Protein AF-B8KZ21-F1 (afdb_monomer)

Radius of gyration: 16.7 Å; Cα contacts (8 Å, |Δi|>4): 210; chains: 1; bounding box: 49×35×50 Å

Solvent-accessible surface area (backbone atoms only — not comparable to full-atom values): 8438 Å² total; per-residue (Å²): 131,89,54,95,90,50,60,72,83,82,46,88,72,64,61,83,44,70,42,80,45,70,68,74,85,64,89,69,39,50,63,52,41,51,52,53,54,70,34,82,34,22,19,37,39,49,44,65,62,50,70,86,39,69,51,38,38,54,45,47,78,67,29,88,50,36,28,21,40,30,51,42,67,65,59,64,61,50,67,44,100,88,66,50,77,44,74,61,57,96,56,38,40,26,39,40,12,25,36,69,70,22,26,54,52,51,51,47,34,37,76,70,59,77,41,51,52,51,78,42,78,46,63,66,90,74,58,66,94,76,69,92,69,82,80,72,88,83,83,94,129

Foldseek 3Di:
DDDPPDPPLPDDDPLLDADEEEDPADPPVLSVLVCQLPRNNWYKYKYFPPCVDPSCVDRAVPRQQWFKKWFFDDFDFDQDPVRDTHDGDPTTIMMITGHDVRLVVVVVCCVVVVTHTDMGTDDCVPVPPPDPDPPPDDDDD

Secondary structure (DSSP, 8-state):
---TTS-TTTS---TTPPEEE-PPSSTTHHHHHHHHHT-TT-EEEEEE--TTSHHHIIIIIS-TTEEEEEEESS---PBPTTS-BPPPPSSPEEEEEEHHHHHHHHHHHHHTTSS-EEEEE--TTSS--------------

Nearest PDB structures (foldseek):
  6jeo-assembly1_dD  TM=4.470E-01  e=7.388E-01  Nostoc sp. PCC 7120 = FACHB-418
  2yxd-assembly1_A  TM=3.944E-01  e=6.500E-01  Methanocaldococcus jannaschii DSM 2661
  5hek-assembly3_B  TM=3.924E-01  e=7.388E-01  Helicobacter pylori 26695
  6nf8-assembly1_F  TM=2.514E-01  e=5.364E-01  Bos taurus
  3bv8-assembly1_A  TM=3.851E-01  e=4.162E+00  Staphylococcus aureus subsp. aureus Mu50

Structure (mmCIF, N/CA/C/O backbone):
data_AF-B8KZ21-F1
#
_entry.id   AF-B8KZ21-F1
#
loop_
_atom_site.group_PDB
_atom_site.id
_atom_site.type_symbol
_atom_site.label_atom_id
_atom_site.label_alt_id
_atom_site.label_comp_id
_atom_site.label_asym_id
_atom_site.label_entity_id
_atom_site.label_seq_id
_atom_site.pdbx_PDB_ins_code
_atom_site.Cartn_x
_atom_site.Cartn_y
_atom_site.Cartn_z
_atom_site.occupancy
_atom_site.B_iso_or_equiv
_atom_site.auth_seq_id
_atom_site.auth_comp_id
_atom_site.auth_asym_id
_atom_site.auth_atom_id
_atom_site.pdbx_PDB_model_num
ATOM 1 N N . MET A 1 1 ? -0.315 9.776 -15.434 1.00 79.69 1 MET A N 1
ATOM 2 C CA . MET A 1 1 ? 0.038 8.385 -15.078 1.00 79.69 1 MET A CA 1
ATOM 3 C C . MET A 1 1 ? 1.467 8.152 -15.529 1.00 79.69 1 MET A C 1
ATOM 5 O O . MET A 1 1 ? 1.762 8.483 -16.672 1.00 79.69 1 MET A O 1
ATOM 9 N N . LEU A 1 2 ? 2.330 7.667 -14.635 1.00 86.12 2 LEU A N 1
ATOM 10 C CA . LEU A 1 2 ? 3.716 7.326 -14.967 1.00 86.12 2 LEU A CA 1
ATOM 11 C C . LEU A 1 2 ? 3.750 6.118 -15.911 1.00 86.12 2 LEU A C 1
ATOM 13 O O . LEU A 1 2 ? 2.883 5.243 -15.840 1.00 86.12 2 LEU A O 1
ATOM 17 N N . LYS A 1 3 ? 4.729 6.091 -16.809 1.00 88.25 3 LYS A N 1
ATOM 18 C CA . LYS A 1 3 ? 4.965 5.001 -17.758 1.00 88.25 3 LYS A CA 1
ATOM 19 C C . LYS A 1 3 ? 5.960 3.997 -17.171 1.00 88.25 3 LYS A C 1
ATOM 21 O O . LYS A 1 3 ? 6.762 4.367 -16.322 1.00 88.25 3 LYS A O 1
ATOM 26 N N . PRO A 1 4 ? 5.999 2.750 -17.676 1.00 81.94 4 PRO A N 1
ATOM 27 C CA . PRO A 1 4 ? 7.000 1.768 -17.249 1.00 81.94 4 PRO A CA 1
ATOM 28 C C . PRO A 1 4 ? 8.460 2.203 -17.460 1.00 81.94 4 PRO A C 1
ATOM 30 O O . PRO A 1 4 ? 9.349 1.672 -16.807 1.00 81.94 4 PRO A O 1
ATOM 33 N N . SER A 1 5 ? 8.711 3.133 -18.388 1.00 88.38 5 SER A N 1
ATOM 34 C CA . SER A 1 5 ? 10.034 3.716 -18.643 1.00 88.38 5 SER A CA 1
ATOM 35 C C 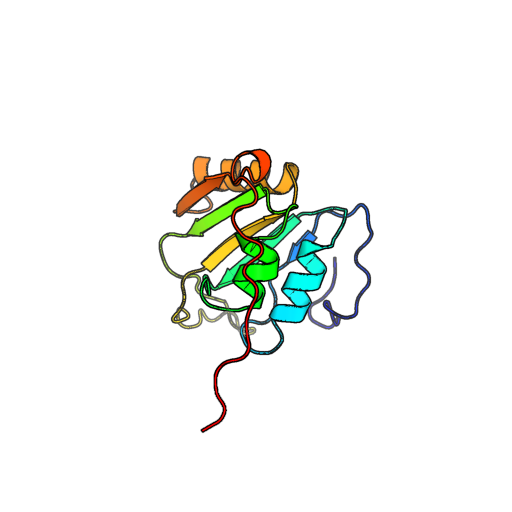. SER A 1 5 ? 10.456 4.766 -17.616 1.00 88.38 5 SER A C 1
ATOM 37 O O . SER A 1 5 ? 11.624 5.143 -17.594 1.00 88.38 5 SER A O 1
ATOM 39 N N . ASP A 1 6 ? 9.514 5.277 -16.826 1.00 91.44 6 ASP A N 1
ATOM 40 C CA . ASP A 1 6 ? 9.772 6.338 -15.864 1.00 91.44 6 ASP A CA 1
ATOM 41 C C . ASP A 1 6 ? 10.273 5.724 -14.554 1.00 91.44 6 ASP A C 1
ATOM 43 O O . ASP A 1 6 ? 9.767 4.698 -14.089 1.00 91.44 6 ASP A O 1
ATOM 47 N N . ASP A 1 7 ? 11.238 6.379 -13.913 1.00 93.88 7 ASP A N 1
ATOM 48 C CA . ASP A 1 7 ? 11.618 6.025 -12.550 1.00 93.88 7 ASP A CA 1
ATOM 49 C C . ASP A 1 7 ? 10.539 6.533 -11.590 1.00 93.88 7 ASP A C 1
ATOM 51 O O . ASP A 1 7 ? 10.534 7.697 -11.181 1.00 93.88 7 ASP A O 1
ATOM 55 N N . GLY A 1 8 ? 9.585 5.669 -11.245 1.00 94.94 8 GLY A N 1
ATOM 56 C CA . GLY A 1 8 ? 8.481 6.054 -10.369 1.00 94.94 8 GLY A CA 1
ATOM 57 C C . GLY A 1 8 ? 8.894 6.379 -8.931 1.00 94.94 8 GLY A C 1
ATOM 58 O O . GLY A 1 8 ? 8.155 7.093 -8.241 1.00 94.94 8 GLY A O 1
ATOM 59 N N . LEU A 1 9 ? 10.066 5.911 -8.486 1.00 95.81 9 LEU A N 1
ATOM 60 C CA . LEU A 1 9 ? 10.599 6.241 -7.169 1.00 95.81 9 LEU A CA 1
ATOM 61 C C . LEU A 1 9 ? 11.180 7.655 -7.178 1.00 95.81 9 LEU A C 1
ATOM 63 O O . LEU A 1 9 ? 10.885 8.428 -6.270 1.00 95.81 9 LEU A O 1
ATOM 67 N N . ALA A 1 10 ? 11.920 8.018 -8.226 1.00 96.38 10 ALA A N 1
ATOM 68 C CA . ALA A 1 10 ? 12.483 9.360 -8.389 1.00 96.38 10 ALA A CA 1
ATOM 69 C C . ALA A 1 10 ? 11.459 10.412 -8.861 1.00 96.38 10 ALA A C 1
ATOM 71 O O . ALA A 1 10 ? 11.647 11.602 -8.628 1.00 96.38 10 ALA A O 1
ATOM 72 N N . SER A 1 11 ? 10.373 9.992 -9.516 1.00 95.94 11 SER A N 1
ATOM 73 C CA . SER A 1 11 ? 9.343 10.900 -10.039 1.00 95.94 11 SER A CA 1
ATOM 74 C C . SER A 1 11 ? 8.560 11.590 -8.928 1.00 95.94 11 SER A C 1
ATOM 76 O O . SER A 1 11 ? 8.160 10.949 -7.958 1.00 95.94 11 SER A O 1
ATOM 78 N N . GLU A 1 12 ? 8.241 12.868 -9.093 1.00 95.50 12 GLU A N 1
ATOM 79 C CA . GLU A 1 12 ? 7.341 13.569 -8.178 1.00 95.50 12 GLU A CA 1
ATOM 80 C C . GLU A 1 12 ? 5.914 13.002 -8.268 1.00 95.50 12 GLU A C 1
ATOM 82 O O . GLU A 1 12 ? 5.398 12.726 -9.356 1.00 95.50 12 GLU A O 1
ATOM 87 N N . TRP A 1 13 ? 5.277 12.804 -7.113 1.00 96.69 13 TRP A N 1
ATOM 88 C CA . TRP A 1 13 ? 3.858 12.466 -7.022 1.00 96.69 13 TRP A CA 1
ATOM 89 C C . TRP A 1 13 ? 3.118 13.725 -6.559 1.00 96.69 13 TRP A C 1
ATOM 91 O O . TRP A 1 13 ? 3.465 14.235 -5.493 1.00 96.69 13 TRP A O 1
ATOM 101 N N . PRO A 1 14 ? 2.132 14.249 -7.317 1.00 97.00 14 PRO A N 1
ATOM 102 C CA . PRO A 1 14 ? 1.410 15.451 -6.906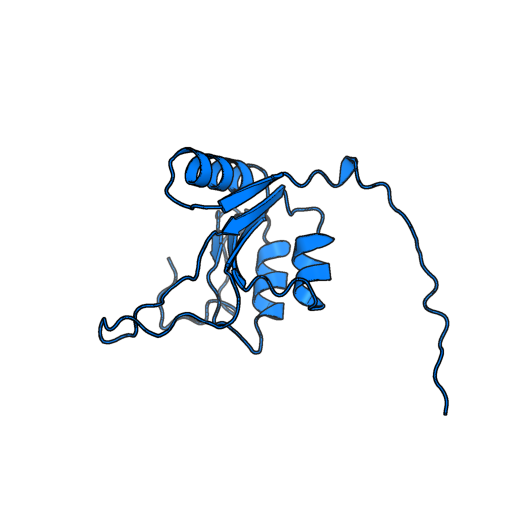 1.00 97.00 14 PRO A CA 1
ATOM 103 C C . PRO A 1 14 ? 0.809 15.268 -5.513 1.00 97.00 14 PRO A C 1
ATOM 105 O O . PRO A 1 14 ? 0.197 14.234 -5.246 1.00 97.00 14 PRO A O 1
ATOM 108 N N . ALA A 1 15 ? 0.991 16.247 -4.626 1.00 97.00 15 ALA A N 1
ATOM 109 C CA . ALA A 1 15 ? 0.619 16.122 -3.215 1.00 97.00 15 ALA A CA 1
ATOM 110 C C . ALA A 1 15 ? -0.876 15.806 -2.996 1.00 97.00 15 ALA A C 1
ATOM 112 O O . ALA A 1 15 ? -1.235 15.143 -2.031 1.00 97.00 15 ALA A O 1
ATOM 113 N N . ASP A 1 16 ? -1.745 16.241 -3.904 1.00 96.88 16 ASP A N 1
ATOM 114 C CA . ASP A 1 16 ? -3.191 16.006 -3.889 1.00 96.88 16 ASP A CA 1
ATOM 115 C C . ASP A 1 16 ? -3.617 14.702 -4.591 1.00 96.88 16 ASP A C 1
ATOM 117 O O . ASP A 1 16 ? -4.791 14.325 -4.561 1.00 96.88 16 ASP A O 1
ATOM 121 N N . ALA A 1 17 ? -2.687 13.991 -5.233 1.00 97.00 17 ALA A N 1
ATOM 122 C CA . ALA A 1 17 ? -3.001 12.779 -5.971 1.00 97.00 17 ALA A CA 1
ATOM 123 C C . ALA A 1 17 ? -3.209 11.582 -5.040 1.00 97.00 17 ALA A C 1
ATOM 125 O O . ALA A 1 17 ? -2.377 11.280 -4.190 1.00 97.00 17 ALA A O 1
ATOM 126 N N . PHE A 1 18 ? -4.265 10.813 -5.297 1.00 98.06 18 PHE A N 1
ATOM 127 C CA . PHE A 1 18 ? -4.419 9.476 -4.732 1.00 98.06 18 PHE A CA 1
ATOM 128 C C . PHE A 1 18 ? -3.540 8.481 -5.499 1.00 98.06 18 PHE A C 1
ATOM 130 O O . PHE A 1 18 ? -3.743 8.274 -6.702 1.00 98.06 18 PHE A O 1
ATOM 137 N N . VAL A 1 19 ? -2.597 7.829 -4.818 1.00 98.06 19 VAL A N 1
ATOM 138 C CA . VAL A 1 19 ? -1.608 6.958 -5.471 1.00 98.06 19 VAL A CA 1
ATOM 139 C C . VAL A 1 19 ? -2.014 5.485 -5.401 1.00 98.06 19 VAL A C 1
ATOM 141 O O . VAL A 1 19 ? -2.396 4.963 -4.358 1.00 98.06 19 VAL A O 1
ATOM 144 N N . PHE A 1 20 ? -1.901 4.779 -6.526 1.00 97.94 20 PHE A N 1
ATOM 145 C CA . PHE A 1 20 ? -1.808 3.321 -6.526 1.00 97.94 20 PHE A CA 1
ATOM 146 C C . PHE A 1 20 ? -0.356 2.927 -6.787 1.00 97.94 20 PHE A C 1
ATOM 148 O O . PHE A 1 20 ? 0.185 3.242 -7.848 1.00 97.94 20 PHE A O 1
ATOM 155 N N . MET A 1 21 ? 0.265 2.250 -5.826 1.00 97.38 21 MET A N 1
ATOM 156 C CA . MET A 1 21 ? 1.677 1.895 -5.867 1.00 97.38 21 MET A CA 1
ATOM 157 C C . MET A 1 21 ? 1.845 0.372 -5.876 1.00 97.38 21 MET A C 1
ATOM 159 O O . MET A 1 21 ? 1.419 -0.325 -4.960 1.00 97.38 21 MET A O 1
ATOM 163 N N . ASN A 1 22 ? 2.490 -0.159 -6.911 1.00 95.25 22 ASN A N 1
ATOM 164 C CA . ASN A 1 22 ? 2.859 -1.570 -7.025 1.00 95.25 22 ASN A CA 1
ATOM 165 C C . ASN A 1 22 ? 4.350 -1.613 -7.383 1.00 95.25 22 ASN A C 1
ATOM 167 O O . ASN A 1 22 ? 4.685 -1.418 -8.555 1.00 95.25 22 ASN A O 1
ATOM 171 N N . PRO A 1 23 ? 5.247 -1.725 -6.391 1.00 92.88 23 PRO A N 1
ATOM 172 C CA . PRO A 1 23 ? 6.661 -1.486 -6.604 1.00 92.88 23 PRO A CA 1
ATOM 173 C C . PRO A 1 23 ? 7.295 -2.720 -7.255 1.00 92.88 23 PRO A C 1
ATOM 175 O O . PRO A 1 23 ? 6.736 -3.821 -7.204 1.00 92.88 23 PRO A O 1
ATOM 178 N N . PRO A 1 24 ? 8.512 -2.598 -7.797 1.00 90.06 24 PRO A N 1
ATOM 179 C CA . PRO A 1 24 ? 9.356 -3.763 -8.003 1.00 90.06 24 PRO A CA 1
ATOM 180 C C . PRO A 1 24 ? 9.500 -4.537 -6.683 1.00 90.06 24 PRO A C 1
ATOM 182 O O . PRO A 1 24 ? 9.862 -3.973 -5.649 1.00 90.06 24 PRO A O 1
ATOM 185 N N . PHE A 1 25 ? 9.203 -5.834 -6.710 1.00 87.31 25 PHE A N 1
ATOM 186 C CA . PHE A 1 25 ? 9.280 -6.675 -5.520 1.00 87.31 25 PHE A CA 1
ATOM 187 C C . PHE A 1 25 ? 10.732 -7.054 -5.219 1.00 87.31 25 PHE A C 1
ATOM 189 O O . PHE A 1 25 ? 11.470 -7.472 -6.112 1.00 87.31 25 PHE A O 1
ATOM 196 N N . GLY A 1 26 ? 11.125 -6.979 -3.944 1.00 85.38 26 GLY A N 1
ATOM 197 C CA . GLY A 1 26 ? 12.454 -7.388 -3.485 1.00 85.38 26 GLY A CA 1
ATOM 198 C C . GLY A 1 26 ? 13.310 -6.225 -2.986 1.00 85.38 26 GLY A C 1
ATOM 199 O O . GLY A 1 26 ? 12.885 -5.447 -2.132 1.00 85.38 26 GLY A O 1
ATOM 200 N N . ARG A 1 27 ? 14.565 -6.148 -3.443 1.00 88.00 27 ARG A N 1
ATOM 201 C CA . ARG A 1 27 ? 15.538 -5.175 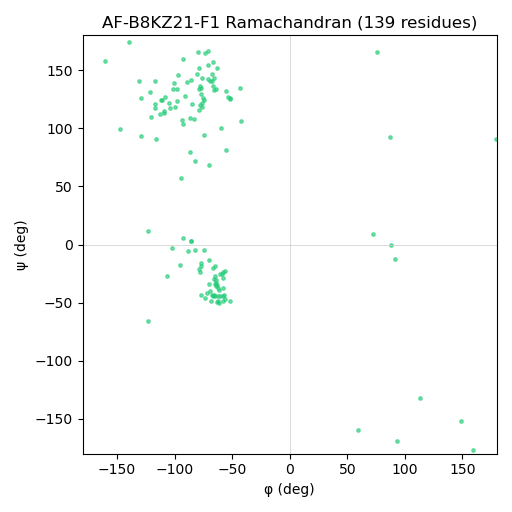-2.921 1.00 88.00 27 ARG A CA 1
ATOM 202 C C . ARG A 1 27 ? 15.107 -3.743 -3.258 1.00 88.00 27 ARG A C 1
ATOM 204 O O . ARG A 1 27 ? 14.779 -3.455 -4.401 1.00 88.00 27 ARG A O 1
ATOM 211 N N . GLY A 1 28 ? 15.161 -2.852 -2.268 1.00 91.69 28 GLY A N 1
ATOM 212 C CA . GLY A 1 28 ? 14.804 -1.436 -2.427 1.00 91.69 28 GLY A CA 1
ATOM 213 C C . GLY A 1 28 ? 13.324 -1.119 -2.199 1.00 91.69 28 GLY A C 1
ATOM 214 O O . GLY A 1 28 ? 12.944 0.045 -2.252 1.00 91.69 28 GLY A O 1
ATOM 215 N N . GLN A 1 29 ? 12.495 -2.120 -1.889 1.00 93.50 29 GLN A N 1
ATOM 216 C CA . GLN A 1 29 ? 11.066 -1.932 -1.617 1.00 93.50 29 GLN A CA 1
ATOM 217 C C . GLN A 1 29 ? 10.791 -1.000 -0.420 1.00 93.50 29 GLN A C 1
ATOM 219 O O . GLN A 1 29 ? 9.754 -0.35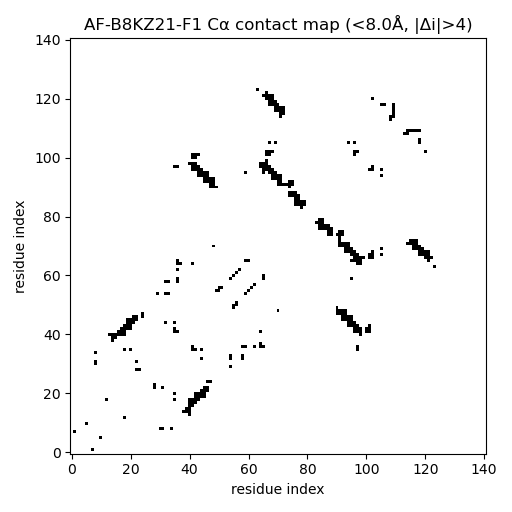0 -0.380 1.00 93.50 29 GLN A O 1
ATOM 224 N N . GLU A 1 30 ? 11.734 -0.887 0.517 1.00 96.31 30 GLU A N 1
ATOM 225 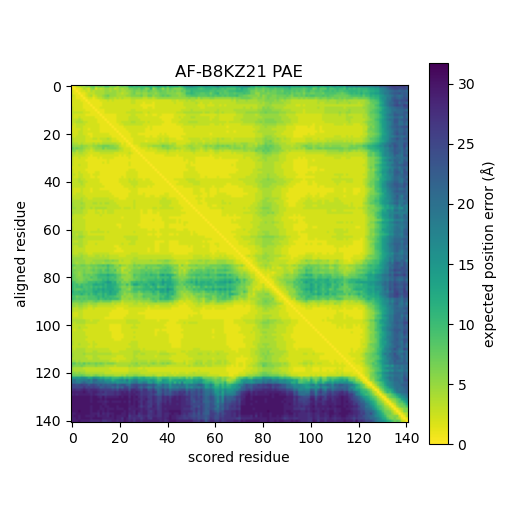C CA . GLU A 1 30 ? 11.662 0.038 1.653 1.00 96.31 30 GLU A CA 1
ATOM 226 C C . GLU A 1 30 ? 11.479 1.499 1.221 1.00 96.31 30 GLU A C 1
ATOM 228 O O . GLU A 1 30 ? 10.560 2.146 1.706 1.00 96.31 30 GLU A O 1
ATOM 233 N N . ALA A 1 31 ? 12.251 1.982 0.241 1.00 98.00 31 ALA A N 1
ATOM 234 C CA . ALA A 1 31 ? 12.159 3.367 -0.230 1.00 98.00 31 ALA A CA 1
ATOM 235 C C . ALA A 1 31 ? 10.795 3.683 -0.874 1.00 98.00 31 ALA A C 1
ATOM 237 O O . ALA A 1 31 ? 10.274 4.789 -0.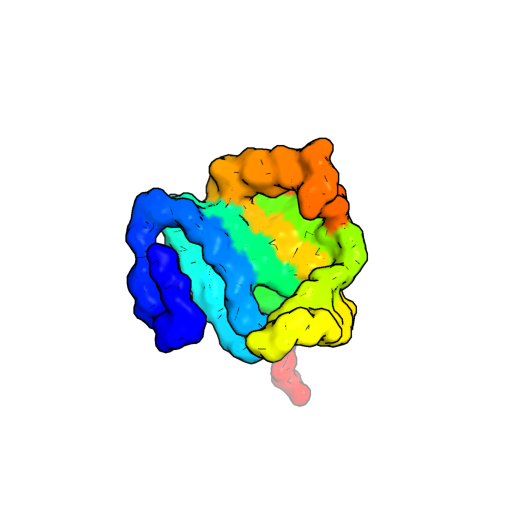757 1.00 98.00 31 ALA A O 1
ATOM 238 N N . TRP A 1 32 ? 10.187 2.694 -1.534 1.00 98.00 32 TRP A N 1
ATOM 239 C CA . TRP A 1 32 ? 8.836 2.824 -2.081 1.00 98.00 32 TRP A CA 1
ATOM 240 C C . TRP A 1 32 ? 7.785 2.929 -0.978 1.00 98.00 32 TRP A C 1
ATOM 242 O O . TRP A 1 32 ? 6.880 3.756 -1.065 1.00 98.00 32 TRP A O 1
ATOM 252 N N . MET A 1 33 ? 7.918 2.100 0.057 1.00 98.25 33 MET A N 1
ATOM 253 C CA . MET A 1 33 ? 6.993 2.085 1.187 1.00 98.25 33 MET A CA 1
ATOM 254 C C . MET A 1 33 ? 7.115 3.340 2.041 1.00 98.25 33 MET A C 1
ATOM 256 O O . MET A 1 33 ? 6.092 3.893 2.423 1.00 98.25 33 MET A O 1
ATOM 260 N N . GLU A 1 34 ? 8.331 3.830 2.268 1.00 98.31 34 GLU A N 1
ATOM 261 C CA . GLU A 1 34 ? 8.575 5.118 2.916 1.00 98.31 34 GLU A CA 1
ATOM 262 C C . GLU A 1 34 ? 7.909 6.260 2.142 1.00 98.31 34 GLU A C 1
ATOM 264 O O . GLU A 1 34 ? 7.167 7.056 2.718 1.00 98.31 34 GLU A O 1
ATOM 269 N N . LYS A 1 35 ? 8.109 6.312 0.820 1.00 98.44 35 LYS A N 1
ATOM 270 C CA . LYS A 1 35 ? 7.507 7.346 -0.025 1.00 98.44 35 LYS A CA 1
ATOM 271 C C . LYS A 1 35 ? 5.979 7.291 -0.011 1.00 98.44 35 LYS A C 1
ATOM 273 O O . LYS A 1 35 ? 5.336 8.328 0.092 1.00 98.44 35 LYS A O 1
ATOM 278 N N . MET A 1 36 ? 5.398 6.095 -0.110 1.00 98.50 36 MET A N 1
ATOM 279 C CA . MET A 1 36 ? 3.948 5.903 -0.067 1.00 98.50 36 MET A CA 1
ATOM 280 C C . MET A 1 36 ? 3.348 6.267 1.288 1.00 98.50 36 MET A C 1
ATOM 282 O O . MET A 1 36 ? 2.313 6.927 1.330 1.00 98.50 36 MET A O 1
ATOM 286 N N . ALA A 1 37 ? 3.993 5.853 2.378 1.00 97.81 37 ALA A N 1
ATOM 287 C CA . ALA A 1 37 ? 3.485 6.083 3.721 1.00 97.81 37 ALA A CA 1
ATOM 288 C C . ALA A 1 37 ? 3.440 7.565 4.093 1.00 97.81 37 ALA A C 1
ATOM 290 O O . ALA A 1 37 ? 2.507 7.988 4.763 1.00 97.81 37 ALA A O 1
ATOM 291 N N . ASN A 1 38 ? 4.396 8.348 3.588 1.00 97.69 38 ASN A N 1
ATOM 292 C CA . ASN A 1 38 ? 4.468 9.789 3.812 1.00 97.69 38 ASN A CA 1
ATOM 293 C C . ASN A 1 38 ? 3.766 10.618 2.717 1.00 97.69 38 ASN A C 1
ATOM 295 O O . ASN A 1 38 ? 3.877 11.845 2.714 1.00 97.69 38 ASN A O 1
ATOM 299 N N . HIS A 1 39 ? 3.083 9.986 1.754 1.00 98.19 39 HIS A N 1
ATOM 300 C CA . HIS A 1 39 ? 2.423 10.712 0.668 1.00 98.19 39 HIS A CA 1
ATOM 301 C C . HIS A 1 39 ? 1.117 11.360 1.161 1.00 98.19 39 HIS A C 1
ATOM 303 O O . HIS A 1 39 ? 0.191 10.634 1.531 1.00 98.19 39 HIS A O 1
ATOM 309 N N . PRO A 1 40 ? 0.973 12.699 1.117 1.00 97.50 40 PRO A N 1
ATOM 310 C CA . PRO A 1 40 ? -0.155 13.394 1.746 1.00 97.50 40 PRO A CA 1
ATOM 311 C C . PRO A 1 40 ? -1.515 13.076 1.111 1.00 97.50 40 PRO A C 1
ATOM 313 O O . PRO A 1 40 ? -2.532 13.076 1.799 1.00 97.50 40 PRO A O 1
ATOM 316 N N . GLY A 1 41 ? -1.550 12.759 -0.187 1.00 97.44 41 GLY A N 1
ATOM 317 C CA . GLY A 1 41 ? -2.773 12.334 -0.875 1.00 97.44 41 GLY A CA 1
ATOM 318 C C . GLY A 1 41 ? -3.210 10.901 -0.539 1.00 97.44 41 GLY A C 1
ATOM 319 O O . GLY A 1 41 ? -4.268 10.453 -0.992 1.00 97.44 41 GLY A O 1
ATOM 320 N N . GLY A 1 42 ? -2.400 10.173 0.240 1.00 98.00 42 GLY A N 1
ATOM 321 C CA . GLY A 1 42 ? -2.614 8.779 0.601 1.00 98.00 42 GLY A CA 1
ATOM 322 C C . GLY A 1 42 ? -2.687 7.850 -0.611 1.00 98.00 42 GLY A C 1
ATOM 323 O O . GLY A 1 42 ? -2.236 8.157 -1.721 1.00 98.00 42 GLY A O 1
ATOM 324 N N . GLY A 1 43 ? -3.283 6.678 -0.403 1.00 98.44 43 GLY A N 1
ATOM 325 C CA . GLY A 1 43 ? -3.550 5.751 -1.493 1.00 98.44 43 GLY A CA 1
ATOM 326 C C . GLY A 1 43 ? -3.508 4.282 -1.107 1.00 98.44 43 GLY A C 1
ATOM 327 O O . GLY A 1 43 ? -3.820 3.916 0.024 1.00 98.44 43 GLY A O 1
ATOM 328 N N . ILE A 1 44 ? -3.169 3.424 -2.072 1.00 98.75 44 ILE A N 1
ATOM 329 C CA . ILE A 1 44 ? -3.102 1.970 -1.894 1.00 98.75 44 ILE A CA 1
ATOM 330 C C . ILE A 1 44 ? -1.763 1.434 -2.400 1.00 98.75 44 ILE A C 1
ATOM 332 O O . ILE A 1 44 ? -1.422 1.627 -3.569 1.00 98.75 44 ILE A O 1
ATOM 336 N N . ALA A 1 45 ? -1.052 0.695 -1.548 1.00 98.38 45 ALA A N 1
ATOM 337 C CA . ALA A 1 45 ? 0.116 -0.090 -1.929 1.00 98.38 45 ALA A CA 1
ATOM 338 C C . ALA A 1 45 ? -0.238 -1.572 -2.091 1.00 98.38 45 ALA A C 1
ATOM 340 O O . ALA A 1 45 ? -0.947 -2.145 -1.263 1.00 98.38 45 ALA A O 1
ATOM 341 N N . LEU A 1 46 ? 0.307 -2.205 -3.127 1.00 97.44 46 LEU A N 1
ATOM 342 C CA . LEU A 1 46 ? 0.307 -3.652 -3.301 1.00 97.44 46 LEU A CA 1
ATOM 343 C C . LEU A 1 46 ? 1.724 -4.188 -3.093 1.00 97.44 46 LEU A C 1
ATOM 345 O O . LEU A 1 46 ? 2.623 -3.902 -3.878 1.00 97.44 46 LEU A O 1
ATOM 349 N N . VAL A 1 47 ? 1.912 -4.990 -2.049 1.00 96.50 47 VAL A N 1
ATOM 350 C CA . VAL A 1 47 ? 3.217 -5.546 -1.666 1.00 96.50 47 VAL A CA 1
ATOM 351 C C . VAL A 1 47 ? 3.100 -6.995 -1.214 1.00 96.50 47 VAL A C 1
ATOM 353 O O . VAL A 1 47 ? 2.008 -7.540 -1.095 1.00 96.50 47 VAL A O 1
ATOM 356 N N . PHE A 1 48 ? 4.227 -7.657 -0.957 1.00 94.44 48 PHE A N 1
ATOM 357 C CA . PHE A 1 48 ? 4.211 -8.933 -0.247 1.00 94.44 48 PHE A CA 1
ATOM 358 C C . PHE A 1 48 ? 3.993 -8.714 1.248 1.00 94.44 48 PHE A C 1
ATOM 360 O O . PHE A 1 48 ? 4.542 -7.778 1.828 1.00 94.44 48 PHE A O 1
ATOM 367 N N . ALA A 1 49 ? 3.238 -9.623 1.866 1.00 94.56 49 ALA A N 1
ATOM 368 C CA . ALA A 1 49 ? 3.013 -9.713 3.304 1.00 94.56 49 ALA A CA 1
ATOM 369 C C . ALA A 1 49 ? 4.295 -10.166 4.025 1.00 94.56 49 ALA A C 1
ATOM 371 O O . ALA A 1 49 ? 4.399 -11.290 4.508 1.00 94.56 49 ALA A O 1
ATOM 372 N N . ARG A 1 50 ? 5.302 -9.293 4.025 1.00 94.00 50 ARG A N 1
ATOM 373 C CA . ARG A 1 50 ? 6.595 -9.462 4.693 1.00 94.00 50 ARG A CA 1
ATOM 374 C C . ARG A 1 50 ? 6.546 -8.800 6.060 1.00 94.00 50 ARG A C 1
ATOM 376 O O . ARG A 1 50 ? 7.301 -7.876 6.333 1.00 94.00 50 ARG A O 1
ATOM 383 N N . THR A 1 51 ? 5.590 -9.227 6.880 1.00 95.31 51 THR A N 1
ATOM 384 C CA . THR A 1 51 ? 5.268 -8.595 8.165 1.00 95.31 51 THR A CA 1
ATOM 385 C C . THR A 1 51 ? 6.464 -8.509 9.109 1.00 95.31 51 THR A C 1
ATOM 387 O O . THR A 1 51 ? 6.484 -7.668 9.994 1.00 95.31 51 THR A O 1
ATOM 390 N N . GLU A 1 52 ? 7.466 -9.362 8.929 1.00 94.69 52 GLU A N 1
ATOM 391 C CA . GLU A 1 52 ? 8.695 -9.418 9.714 1.00 94.69 52 GLU A CA 1
ATOM 392 C C . GLU A 1 52 ? 9.723 -8.326 9.379 1.00 94.69 52 GLU A C 1
ATOM 394 O O . GLU A 1 52 ? 10.643 -8.096 10.162 1.00 94.69 52 GLU A O 1
ATOM 399 N N . THR A 1 53 ? 9.633 -7.672 8.218 1.00 95.19 53 THR A N 1
ATOM 400 C CA . THR A 1 53 ? 10.681 -6.738 7.787 1.00 95.19 53 THR A CA 1
ATOM 401 C C . THR A 1 53 ? 10.558 -5.388 8.482 1.00 95.19 53 THR A C 1
ATOM 403 O O . THR A 1 53 ? 9.463 -4.927 8.806 1.00 95.19 53 THR A O 1
ATOM 406 N N . ARG A 1 54 ? 11.698 -4.698 8.636 1.00 95.81 54 ARG A N 1
ATOM 407 C CA . ARG A 1 54 ? 11.754 -3.338 9.195 1.00 95.81 54 ARG A CA 1
ATOM 408 C C . ARG A 1 54 ? 10.785 -2.393 8.489 1.00 95.81 54 ARG A C 1
ATOM 410 O O . ARG A 1 54 ? 9.992 -1.744 9.153 1.00 95.81 54 ARG A O 1
ATOM 417 N N . TRP A 1 55 ? 10.795 -2.374 7.157 1.00 96.25 55 TRP A N 1
ATOM 418 C CA . TRP A 1 55 ? 9.920 -1.489 6.389 1.00 96.25 55 TRP A CA 1
ATOM 419 C C . TRP A 1 55 ? 8.435 -1.796 6.608 1.00 96.25 55 TRP A C 1
ATOM 421 O O . TRP A 1 55 ? 7.628 -0.874 6.634 1.00 96.25 55 TRP A O 1
ATOM 431 N N . PHE A 1 56 ? 8.053 -3.066 6.787 1.00 96.75 56 PHE A N 1
ATOM 432 C CA . PHE A 1 56 ? 6.653 -3.418 7.027 1.00 96.75 56 PHE A CA 1
ATOM 433 C C . PHE A 1 56 ? 6.245 -2.984 8.435 1.00 96.75 56 PHE A C 1
ATOM 435 O O . PHE A 1 56 ? 5.182 -2.404 8.632 1.00 96.75 56 PHE A O 1
ATOM 442 N N . GLN A 1 57 ? 7.116 -3.189 9.420 1.00 96.62 57 GLN A N 1
ATOM 443 C CA . GLN A 1 57 ? 6.883 -2.703 10.776 1.00 96.62 57 GLN A CA 1
ATOM 444 C C . GLN A 1 57 ? 6.765 -1.172 10.810 1.00 96.62 57 GLN A C 1
ATOM 446 O O . GLN A 1 57 ? 5.784 -0.660 11.337 1.00 96.62 57 GLN A O 1
ATOM 451 N N . SER A 1 58 ? 7.706 -0.443 10.209 1.00 95.69 58 SER A N 1
ATOM 452 C CA . SER A 1 58 ? 7.767 1.023 10.268 1.00 95.69 58 SER A CA 1
ATOM 453 C C . SER A 1 58 ? 6.707 1.721 9.419 1.00 95.69 58 SER A C 1
ATOM 455 O O . SER A 1 58 ? 6.070 2.651 9.898 1.00 95.69 58 SER A O 1
ATOM 457 N N . PHE A 1 59 ? 6.504 1.283 8.174 1.00 97.62 59 PHE A N 1
ATOM 458 C CA . PHE A 1 59 ? 5.665 1.994 7.202 1.00 97.62 59 PHE A CA 1
ATOM 459 C C . PHE A 1 59 ? 4.280 1.372 7.011 1.00 97.62 59 PHE A C 1
ATOM 461 O O . PHE A 1 59 ? 3.479 1.914 6.255 1.00 97.62 59 PHE A O 1
ATOM 468 N N . VAL A 1 60 ? 3.985 0.244 7.672 1.00 96.56 60 VAL A N 1
ATOM 469 C CA . VAL A 1 60 ? 2.662 -0.401 7.633 1.00 96.56 60 VAL A CA 1
ATOM 470 C C . VAL A 1 60 ? 2.074 -0.561 9.034 1.00 96.56 60 VAL A C 1
ATOM 472 O O . VAL A 1 60 ? 1.056 0.044 9.341 1.00 96.56 60 VAL A O 1
ATOM 475 N N . LEU A 1 61 ? 2.682 -1.379 9.894 1.00 95.12 61 LEU A N 1
ATOM 476 C CA . LEU A 1 61 ? 2.052 -1.759 11.168 1.00 95.12 61 LEU A CA 1
ATOM 477 C C . LEU A 1 61 ? 2.154 -0.699 12.265 1.00 95.12 61 LEU A C 1
ATOM 479 O O . LEU A 1 61 ? 1.365 -0.753 13.198 1.00 95.12 61 LEU A O 1
ATOM 483 N N . ASN A 1 62 ? 3.101 0.235 12.171 1.00 93.56 62 ASN A N 1
ATOM 484 C CA . ASN A 1 62 ? 3.299 1.301 13.160 1.00 93.56 62 ASN A CA 1
ATOM 485 C C . ASN A 1 62 ? 3.215 2.707 12.543 1.00 93.56 62 ASN A C 1
ATOM 487 O O . ASN A 1 62 ? 3.595 3.681 13.191 1.00 93.56 62 ASN A O 1
ATOM 491 N N . HIS A 1 63 ? 2.751 2.827 11.294 1.00 95.00 63 HIS A N 1
ATOM 492 C CA . HIS A 1 63 ? 2.633 4.124 10.635 1.00 95.00 63 HIS A CA 1
ATOM 493 C C . HIS A 1 63 ? 1.246 4.735 10.887 1.00 95.00 63 HIS A C 1
ATOM 495 O O . HIS A 1 63 ? 0.248 4.074 10.597 1.00 95.00 63 HIS A O 1
ATOM 501 N N . PRO A 1 64 ? 1.152 5.989 11.367 1.00 93.88 64 PRO A N 1
ATOM 502 C CA . PRO A 1 64 ? -0.117 6.591 11.785 1.00 93.88 64 PRO A CA 1
ATOM 503 C C . PRO A 1 64 ? -1.133 6.756 10.647 1.00 93.88 64 PRO A C 1
ATOM 505 O O . PRO A 1 64 ? -2.332 6.660 10.888 1.00 93.88 64 PRO A O 1
ATOM 508 N N . ASP A 1 65 ? -0.667 6.959 9.412 1.00 94.38 65 ASP A N 1
ATOM 509 C CA . ASP A 1 65 ? -1.554 7.177 8.260 1.00 94.38 65 ASP A CA 1
ATOM 510 C C . ASP A 1 65 ? -2.117 5.889 7.643 1.00 94.38 65 ASP A C 1
ATOM 512 O O . ASP A 1 65 ? -2.931 5.949 6.714 1.00 94.38 65 ASP A O 1
ATOM 516 N N . VAL A 1 66 ? -1.702 4.713 8.125 1.00 97.06 66 VAL A N 1
ATOM 517 C CA . VAL A 1 66 ? -2.247 3.442 7.635 1.00 97.06 66 VAL A CA 1
ATOM 518 C C . VAL A 1 66 ? -3.632 3.236 8.231 1.00 97.06 66 VAL A C 1
ATOM 520 O O . VAL A 1 66 ? -3.804 3.166 9.442 1.00 97.06 66 VAL A O 1
ATOM 523 N N . SER A 1 67 ? -4.624 3.093 7.362 1.00 97.19 67 SER A N 1
ATOM 524 C CA . SER A 1 67 ? -6.037 3.022 7.743 1.00 97.19 67 SER A CA 1
ATOM 525 C C . SER A 1 67 ? -6.623 1.617 7.618 1.00 97.19 67 SER A C 1
ATOM 527 O O . SER A 1 67 ? -7.584 1.266 8.306 1.00 97.19 67 SER A O 1
ATOM 529 N N . ALA A 1 68 ? -6.071 0.785 6.732 1.00 98.12 68 ALA A N 1
ATOM 530 C CA . ALA A 1 68 ? -6.501 -0.598 6.585 1.00 98.12 68 ALA A CA 1
ATOM 531 C C . ALA A 1 68 ? -5.454 -1.474 5.897 1.00 98.12 68 ALA A C 1
ATOM 533 O O . ALA A 1 68 ? -4.629 -1.005 5.110 1.00 98.12 68 ALA A O 1
ATOM 534 N N . VAL A 1 69 ? -5.559 -2.781 6.130 1.00 98.25 69 VAL A N 1
ATOM 535 C CA . VAL A 1 69 ? -4.795 -3.810 5.424 1.00 98.25 69 VAL A CA 1
ATOM 536 C C . VAL A 1 69 ? -5.735 -4.911 4.947 1.00 98.25 69 VAL A C 1
ATOM 538 O O . VAL A 1 69 ? -6.645 -5.321 5.665 1.00 98.25 69 VAL A O 1
ATOM 541 N N . VAL A 1 70 ? -5.507 -5.427 3.739 1.00 98.38 70 VAL A N 1
ATOM 542 C CA . VAL A 1 70 ? -6.124 -6.673 3.269 1.00 98.38 70 VAL A CA 1
ATOM 543 C C . VAL A 1 70 ? -5.041 -7.706 3.011 1.00 98.38 70 VAL A C 1
ATOM 545 O O . VAL A 1 70 ? -4.218 -7.541 2.109 1.00 98.38 70 VAL A O 1
ATOM 548 N N . PHE A 1 71 ? -5.084 -8.810 3.752 1.00 97.00 71 PHE A N 1
ATOM 549 C CA . PHE A 1 71 ? -4.331 -10.012 3.402 1.00 97.00 71 PHE A CA 1
ATOM 550 C C . PHE A 1 71 ? -5.181 -10.848 2.448 1.00 97.00 71 PHE A C 1
ATOM 552 O O . PHE A 1 71 ? -6.222 -11.389 2.832 1.00 97.00 71 PHE A O 1
ATOM 559 N N . GLN A 1 72 ? -4.770 -10.896 1.180 1.00 95.62 72 GLN A N 1
ATOM 560 C CA . GLN A 1 72 ? -5.531 -11.595 0.150 1.00 95.62 72 GLN A CA 1
ATOM 561 C C . GLN A 1 72 ? -5.444 -13.111 0.343 1.00 95.62 72 GLN A C 1
ATOM 563 O O . GLN A 1 72 ? -4.381 -13.668 0.619 1.00 95.62 72 GLN A O 1
ATOM 568 N N . GLU A 1 73 ? -6.550 -13.791 0.080 1.00 95.00 73 GLU A N 1
ATOM 569 C CA . GLU A 1 73 ? -6.595 -15.231 -0.089 1.00 95.00 73 GLU A CA 1
ATOM 570 C C . GLU A 1 73 ? -6.006 -15.630 -1.455 1.00 95.00 73 GLU A C 1
ATOM 572 O O . GLU A 1 73 ? -6.446 -15.184 -2.522 1.00 95.00 73 GLU A O 1
ATOM 577 N N . GLY A 1 74 ? -5.007 -16.512 -1.423 1.00 91.81 74 GLY A N 1
ATOM 578 C CA . GLY A 1 74 ? -4.302 -16.999 -2.607 1.00 91.81 74 GLY A CA 1
ATOM 579 C C . GLY A 1 74 ? -3.034 -16.210 -2.941 1.00 91.81 74 GL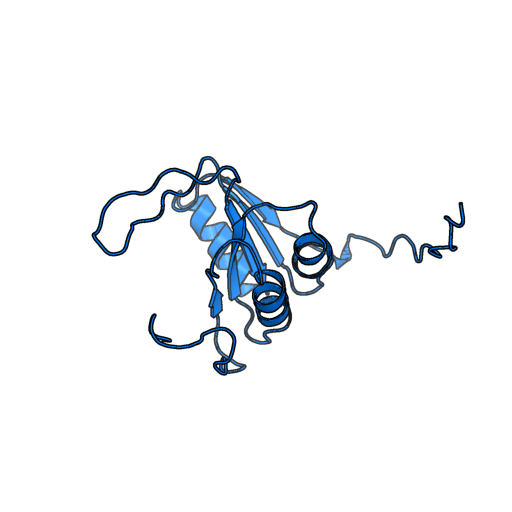Y A C 1
ATOM 580 O O . GLY A 1 74 ? -2.507 -15.436 -2.142 1.00 91.81 74 GLY A O 1
ATOM 581 N N . ARG A 1 75 ? -2.481 -16.467 -4.128 1.00 89.88 75 ARG A N 1
ATOM 582 C CA . ARG A 1 75 ? -1.265 -15.814 -4.627 1.00 89.88 75 ARG A CA 1
ATOM 583 C C . ARG A 1 75 ? -1.582 -15.021 -5.883 1.00 89.88 75 ARG A C 1
ATOM 585 O O . ARG A 1 75 ? -2.333 -15.495 -6.734 1.00 89.88 75 ARG A O 1
ATOM 592 N N . LEU A 1 76 ? -0.983 -13.840 -6.006 1.00 85.69 76 LEU A N 1
ATOM 593 C CA . LEU A 1 76 ? -0.985 -13.115 -7.271 1.00 85.69 76 LEU A CA 1
ATOM 594 C C . LEU A 1 76 ? -0.105 -13.851 -8.271 1.00 85.69 76 LEU A C 1
ATOM 596 O O . LEU A 1 76 ? 0.966 -14.338 -7.920 1.00 85.69 76 LEU A O 1
ATOM 600 N N . LYS A 1 77 ? -0.550 -13.902 -9.520 1.00 85.69 77 LYS A N 1
ATOM 601 C CA . LYS A 1 77 ? 0.289 -14.308 -10.641 1.00 85.69 77 LYS A CA 1
ATOM 602 C C . LYS A 1 77 ? 0.501 -13.083 -11.510 1.00 85.69 77 LYS A C 1
ATOM 604 O O . LYS A 1 77 ? -0.466 -12.438 -11.906 1.00 85.69 77 LYS A O 1
ATOM 609 N N . PHE A 1 78 ? 1.757 -12.743 -11.757 1.00 81.88 78 PHE A N 1
ATOM 610 C CA . PHE A 1 78 ? 2.101 -11.594 -12.583 1.00 81.88 78 PHE A CA 1
ATOM 611 C C . PHE A 1 78 ? 2.211 -12.025 -14.038 1.00 81.88 78 PHE A C 1
ATOM 613 O O . PHE A 1 78 ? 2.761 -13.086 -14.332 1.00 81.88 78 PHE A O 1
ATOM 620 N N . HIS A 1 79 ? 1.716 -11.189 -14.945 1.00 84.56 79 HIS A N 1
ATOM 621 C CA . HIS A 1 79 ? 1.996 -11.363 -16.361 1.00 84.56 79 HIS A CA 1
ATOM 622 C C . HIS A 1 79 ? 3.394 -10.827 -16.672 1.00 84.56 79 HIS A C 1
ATOM 624 O O . HIS A 1 79 ? 3.777 -9.743 -16.230 1.00 84.56 79 HIS A O 1
ATOM 630 N N . ARG A 1 80 ? 4.161 -11.603 -17.431 1.00 82.94 80 ARG A N 1
ATOM 631 C CA . ARG A 1 80 ? 5.434 -11.189 -18.019 1.00 82.94 80 ARG A CA 1
ATOM 632 C C . ARG A 1 80 ? 5.166 -10.229 -19.182 1.00 82.94 80 ARG A C 1
ATOM 634 O O . ARG A 1 80 ? 4.055 -10.159 -19.701 1.00 82.94 80 ARG A O 1
ATOM 641 N N . ALA A 1 81 ? 6.199 -9.515 -19.634 1.00 83.62 81 ALA A N 1
ATOM 642 C CA . ALA A 1 81 ? 6.081 -8.553 -20.737 1.00 83.62 81 ALA A CA 1
ATOM 643 C C . ALA A 1 81 ? 5.569 -9.180 -22.051 1.00 83.62 81 ALA A C 1
ATOM 645 O O . ALA A 1 81 ? 4.974 -8.492 -22.872 1.00 83.62 81 ALA A O 1
ATOM 646 N N . ASN A 1 82 ? 5.774 -10.487 -22.235 1.00 86.38 82 ASN A N 1
ATOM 647 C CA . ASN A 1 82 ? 5.282 -11.250 -23.380 1.00 86.38 82 ASN A CA 1
ATOM 648 C C . ASN A 1 82 ? 3.838 -11.774 -23.209 1.00 86.38 82 ASN A C 1
ATOM 650 O O . ASN A 1 82 ? 3.351 -12.480 -24.083 1.00 86.38 82 ASN A O 1
ATOM 654 N N . GLY A 1 83 ? 3.159 -11.450 -22.103 1.00 85.38 83 GLY A N 1
ATOM 655 C CA . GLY A 1 83 ? 1.786 -11.870 -21.807 1.00 85.38 83 GLY A CA 1
ATOM 656 C C . GLY A 1 83 ? 1.665 -13.175 -21.016 1.00 85.38 83 GLY A C 1
ATOM 657 O O . GLY A 1 83 ? 0.595 -13.440 -20.461 1.00 85.38 83 GLY A O 1
ATOM 658 N N . ASP A 1 84 ? 2.745 -13.951 -20.884 1.00 88.56 84 ASP A N 1
ATOM 659 C CA . ASP A 1 84 ? 2.727 -15.215 -20.146 1.00 88.56 84 ASP A CA 1
ATOM 660 C C . ASP A 1 84 ? 2.477 -14.996 -18.656 1.00 88.56 84 ASP A C 1
ATOM 662 O O . ASP A 1 84 ? 3.006 -14.069 -18.040 1.00 88.56 84 ASP A O 1
ATOM 666 N N . VAL A 1 85 ? 1.723 -15.906 -18.047 1.00 86.00 85 VAL A N 1
ATOM 667 C CA . VAL A 1 85 ? 1.504 -15.911 -16.601 1.00 86.00 85 VAL A CA 1
ATOM 668 C C . VAL A 1 85 ? 2.733 -16.511 -15.923 1.00 86.00 85 VAL A C 1
ATOM 670 O O . VAL A 1 85 ? 3.054 -17.681 -16.120 1.00 86.00 85 VAL A O 1
ATOM 673 N N . GLY A 1 86 ? 3.432 -15.705 -15.129 1.00 82.81 86 GLY A N 1
ATOM 674 C CA . GLY A 1 86 ? 4.531 -16.167 -14.293 1.00 82.81 86 GLY A CA 1
ATOM 675 C C . GLY A 1 86 ? 4.055 -17.023 -13.120 1.00 82.81 86 GLY A C 1
ATOM 676 O O . GLY A 1 86 ? 2.870 -17.053 -12.767 1.00 82.81 86 GLY A O 1
ATOM 677 N N . ASP A 1 87 ? 5.010 -17.694 -12.484 1.00 84.00 87 ASP A N 1
ATOM 678 C CA . ASP A 1 87 ? 4.746 -18.455 -11.271 1.00 84.00 87 ASP A CA 1
ATOM 679 C C . ASP A 1 87 ? 4.288 -17.548 -10.127 1.00 84.00 87 ASP A C 1
ATOM 681 O O . ASP A 1 87 ? 4.624 -16.362 -10.043 1.00 84.00 87 ASP A O 1
ATOM 685 N N . ALA A 1 88 ? 3.504 -18.134 -9.226 1.00 82.38 88 ALA A N 1
ATOM 686 C CA . ALA A 1 88 ? 3.117 -17.463 -8.001 1.00 82.38 88 ALA A CA 1
ATOM 687 C C . ALA A 1 88 ? 4.364 -17.205 -7.129 1.00 82.38 88 ALA A C 1
ATOM 689 O O . ALA A 1 88 ? 5.158 -18.124 -6.915 1.00 82.38 88 ALA A O 1
ATOM 690 N N . PRO A 1 89 ? 4.533 -15.994 -6.573 1.00 84.00 89 PRO A N 1
ATOM 691 C CA . PRO A 1 89 ? 5.618 -15.709 -5.651 1.00 84.00 89 PRO A CA 1
ATOM 692 C C . PRO A 1 89 ? 5.436 -16.490 -4.337 1.00 84.00 89 PRO A C 1
ATOM 694 O O . PRO A 1 89 ? 4.308 -16.838 -3.962 1.00 84.00 89 PRO A O 1
ATOM 697 N N . PRO A 1 90 ? 6.524 -16.731 -3.581 1.00 85.19 90 PRO A N 1
ATOM 698 C CA . PRO A 1 90 ? 6.457 -17.512 -2.344 1.00 85.19 90 PRO A CA 1
ATOM 699 C C . PRO A 1 90 ? 5.617 -16.826 -1.251 1.00 85.19 90 PRO A C 1
ATOM 701 O O . PRO A 1 90 ? 5.003 -17.496 -0.417 1.00 85.19 90 PRO A O 1
ATOM 704 N N . ALA A 1 91 ? 5.532 -15.494 -1.279 1.00 88.81 91 ALA A N 1
ATOM 705 C CA . ALA A 1 91 ? 4.793 -14.696 -0.308 1.00 88.81 91 ALA A CA 1
ATOM 706 C C . ALA A 1 91 ? 3.392 -14.311 -0.809 1.00 88.81 91 ALA A C 1
ATOM 708 O O . ALA A 1 91 ? 3.178 -14.072 -1.998 1.00 88.81 91 ALA A O 1
ATOM 709 N N . GLY A 1 92 ? 2.434 -14.246 0.119 1.00 91.94 92 GLY A N 1
ATOM 710 C CA . GLY A 1 92 ? 1.096 -13.721 -0.152 1.00 91.94 92 GLY A CA 1
ATOM 711 C C . GLY A 1 92 ? 1.115 -12.203 -0.349 1.00 91.94 92 GLY A C 1
ATOM 712 O O . GLY A 1 92 ? 2.022 -11.539 0.159 1.00 91.94 92 GLY A O 1
ATOM 713 N N . PRO A 1 93 ? 0.147 -11.640 -1.083 1.00 94.94 93 PRO A N 1
ATOM 714 C CA . PRO A 1 93 ? 0.037 -10.199 -1.235 1.00 94.94 93 PRO A CA 1
ATOM 715 C C . PRO A 1 93 ? -0.656 -9.566 -0.017 1.00 94.94 93 PRO A C 1
ATOM 717 O O . PRO A 1 93 ? -1.563 -10.145 0.589 1.00 94.94 93 PRO A O 1
ATOM 720 N N . ALA A 1 94 ? -0.240 -8.351 0.304 1.00 96.81 94 ALA A N 1
ATOM 721 C CA . ALA A 1 94 ? -0.898 -7.453 1.232 1.00 96.81 94 ALA A CA 1
ATOM 722 C C . ALA A 1 94 ? -1.253 -6.162 0.487 1.00 96.81 94 ALA A C 1
ATOM 724 O O . ALA A 1 94 ? -0.410 -5.581 -0.203 1.00 96.81 94 ALA A O 1
ATOM 725 N N . TRP A 1 95 ? -2.502 -5.733 0.636 1.00 98.38 95 TRP A N 1
ATOM 726 C CA . TRP A 1 95 ? -2.982 -4.439 0.164 1.00 98.38 95 TRP A CA 1
ATOM 727 C C . TRP A 1 95 ? -3.007 -3.487 1.348 1.00 98.38 95 TRP A C 1
ATOM 729 O O . TRP A 1 95 ? -3.710 -3.757 2.319 1.00 98.38 95 TRP A O 1
ATOM 739 N N . ILE A 1 96 ? -2.237 -2.408 1.283 1.00 98.56 96 ILE A N 1
ATOM 740 C CA . ILE A 1 96 ? -2.114 -1.434 2.368 1.00 98.56 96 ILE A CA 1
ATOM 741 C C . ILE A 1 96 ? -2.828 -0.161 1.945 1.00 98.56 96 ILE A C 1
ATOM 743 O O . ILE A 1 96 ? -2.549 0.352 0.863 1.00 98.56 96 ILE A O 1
ATOM 747 N N . ALA A 1 97 ? -3.740 0.339 2.769 1.00 98.50 97 ALA A N 1
ATOM 748 C CA . ALA A 1 97 ? -4.385 1.625 2.564 1.00 98.50 97 ALA A CA 1
ATOM 749 C C . ALA A 1 97 ? -3.770 2.693 3.469 1.00 98.50 97 ALA A C 1
ATOM 751 O O . ALA A 1 97 ? -3.638 2.483 4.674 1.00 98.50 97 ALA A O 1
ATOM 752 N N . TYR A 1 98 ? -3.482 3.847 2.872 1.00 98.06 98 TYR A N 1
ATOM 753 C CA . TYR A 1 98 ? -3.106 5.075 3.562 1.00 98.06 98 TYR A CA 1
ATOM 754 C C . TYR A 1 98 ? -4.237 6.093 3.409 1.00 98.06 98 TYR A C 1
ATOM 756 O O . TYR A 1 98 ? -4.667 6.383 2.285 1.00 98.06 98 TYR A O 1
ATOM 764 N N . GLY A 1 99 ? -4.741 6.601 4.534 1.00 96.19 99 GLY A N 1
ATOM 765 C CA . GLY A 1 99 ? -5.886 7.511 4.595 1.00 96.19 99 GLY A CA 1
ATOM 766 C C . GLY A 1 99 ? -7.255 6.845 4.381 1.00 96.19 99 GLY A C 1
ATOM 767 O O . GLY A 1 99 ? -7.375 5.698 3.935 1.00 96.19 99 GLY A O 1
ATOM 768 N N . GLU A 1 100 ? -8.324 7.571 4.710 1.00 95.94 100 GLU A N 1
ATOM 769 C CA . GLU A 1 100 ? -9.703 7.050 4.735 1.00 95.94 100 GLU A CA 1
ATOM 770 C C . GLU A 1 100 ? -10.194 6.564 3.363 1.00 95.94 100 GLU A C 1
ATOM 772 O O . GLU A 1 100 ? -10.854 5.528 3.246 1.00 95.94 100 GLU A O 1
ATOM 777 N N . GLU A 1 101 ? -9.839 7.286 2.298 1.00 97.50 101 GLU A N 1
ATOM 778 C CA . GLU A 1 101 ? -10.253 6.947 0.935 1.00 97.50 101 GLU A CA 1
ATOM 779 C C . GLU A 1 101 ? -9.668 5.597 0.485 1.00 97.50 101 GLU A C 1
ATOM 781 O O . GLU A 1 101 ? -10.350 4.813 -0.183 1.00 97.50 101 GLU A O 1
ATOM 786 N N . GLY A 1 102 ? -8.434 5.282 0.898 1.00 97.88 102 GLY A N 1
ATOM 787 C CA . GLY A 1 102 ? -7.808 3.986 0.648 1.00 97.88 102 GLY A CA 1
ATOM 788 C C . GLY A 1 102 ? -8.568 2.854 1.338 1.00 97.88 102 GLY A C 1
ATOM 789 O O . GLY A 1 102 ? -8.944 1.873 0.687 1.00 97.88 102 GLY A O 1
ATOM 790 N N . ALA A 1 103 ? -8.876 3.020 2.629 1.00 98.00 103 ALA A N 1
ATOM 791 C CA . ALA A 1 103 ? -9.630 2.036 3.405 1.00 98.00 103 ALA A CA 1
ATOM 792 C C . ALA A 1 103 ? -11.021 1.801 2.809 1.00 98.00 103 ALA A C 1
ATOM 794 O O . ALA A 1 103 ? -11.431 0.654 2.613 1.00 98.00 103 ALA A O 1
ATOM 795 N N . ARG A 1 104 ? -11.726 2.874 2.430 1.00 98.31 104 ARG A N 1
ATOM 796 C CA . ARG A 1 104 ? -13.045 2.799 1.789 1.00 98.31 104 ARG A CA 1
ATOM 797 C C . ARG A 1 104 ? -13.005 1.982 0.495 1.00 98.31 104 ARG A C 1
ATOM 799 O O . ARG A 1 104 ? -13.885 1.145 0.270 1.00 98.31 104 ARG A O 1
ATOM 806 N N . ARG A 1 105 ? -11.991 2.197 -0.352 1.00 98.38 105 ARG A N 1
ATOM 807 C CA . ARG A 1 105 ? -11.807 1.453 -1.610 1.00 98.38 105 ARG A CA 1
ATOM 808 C C . ARG A 1 105 ? -11.486 -0.020 -1.366 1.00 98.38 105 ARG A C 1
ATOM 810 O O . ARG A 1 105 ? -12.110 -0.866 -2.004 1.00 98.38 105 ARG A O 1
ATOM 817 N N . LEU A 1 106 ? -10.592 -0.342 -0.427 1.00 98.31 106 LEU A N 1
ATOM 818 C CA . LEU A 1 106 ? -10.266 -1.736 -0.100 1.00 98.31 106 LEU A CA 1
ATOM 819 C C . LEU A 1 106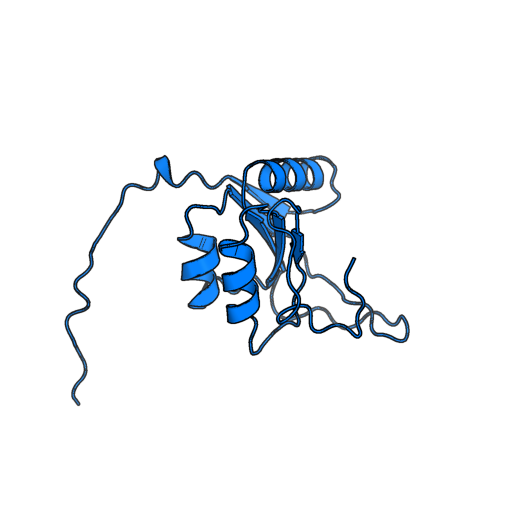 ? -11.460 -2.483 0.506 1.00 98.31 106 LEU A C 1
ATOM 821 O O . LEU A 1 106 ? -11.774 -3.589 0.069 1.00 98.31 106 LEU A O 1
ATOM 825 N N . LYS A 1 107 ? -12.185 -1.859 1.442 1.00 98.50 107 LYS A N 1
ATOM 826 C CA . LYS A 1 107 ? -13.403 -2.428 2.042 1.00 98.50 107 LYS A CA 1
ATOM 827 C C . LYS A 1 107 ? -14.442 -2.759 0.975 1.00 98.50 107 LYS A C 1
ATOM 829 O O . LYS A 1 107 ? -15.037 -3.836 0.990 1.00 98.50 107 LYS A O 1
ATOM 834 N N . ARG A 1 108 ? -14.628 -1.846 0.015 1.00 98.50 108 ARG A N 1
ATOM 835 C CA . ARG A 1 108 ? -15.512 -2.049 -1.135 1.00 98.50 108 ARG A CA 1
ATOM 836 C C . ARG A 1 108 ? -15.047 -3.214 -2.012 1.00 98.50 108 ARG A C 1
ATOM 838 O O . ARG A 1 108 ? -15.868 -4.070 -2.323 1.00 98.50 108 ARG A O 1
ATOM 845 N N . ALA A 1 109 ? -13.765 -3.262 -2.370 1.00 98.12 109 ALA A N 1
ATOM 846 C CA . ALA A 1 109 ? -13.209 -4.303 -3.233 1.00 98.12 109 ALA A CA 1
ATOM 847 C C . ALA A 1 109 ? -13.330 -5.707 -2.618 1.00 98.12 109 ALA A C 1
ATOM 849 O O . ALA A 1 109 ? -13.640 -6.664 -3.327 1.00 98.12 109 ALA A O 1
ATOM 850 N N . VAL A 1 110 ? -13.150 -5.827 -1.299 1.00 98.19 110 VAL A N 1
ATOM 851 C CA . VAL A 1 110 ? -13.372 -7.088 -0.574 1.00 98.19 110 VAL A CA 1
ATOM 852 C C . VAL A 1 110 ? -14.854 -7.458 -0.553 1.00 98.19 110 VAL A C 1
ATOM 854 O O . VAL A 1 110 ? -15.215 -8.574 -0.918 1.00 98.19 110 VAL A O 1
ATOM 857 N N . ARG A 1 111 ? -15.736 -6.511 -0.204 1.00 98.25 111 ARG A N 1
ATOM 858 C CA . ARG A 1 111 ? -17.194 -6.722 -0.180 1.00 98.25 111 ARG A CA 1
ATOM 859 C C . ARG A 1 111 ? -17.753 -7.152 -1.541 1.00 98.25 111 ARG A C 1
ATOM 861 O O . ARG A 1 111 ? -18.677 -7.953 -1.595 1.00 98.25 111 ARG A O 1
ATOM 868 N N . GLU A 1 112 ? -17.215 -6.602 -2.625 1.00 98.06 112 GLU A N 1
ATOM 869 C CA . GLU A 1 112 ? -17.634 -6.892 -4.004 1.00 98.06 112 GLU A CA 1
ATOM 870 C C . GLU A 1 112 ? -16.923 -8.124 -4.595 1.00 98.06 112 GLU A C 1
ATOM 872 O O . GLU A 1 112 ? -17.140 -8.459 -5.756 1.00 98.06 112 GLU A O 1
ATOM 877 N N . GLY A 1 113 ? -16.083 -8.816 -3.815 1.00 96.44 113 GLY A N 1
ATOM 878 C CA . GLY A 1 113 ? -15.392 -10.037 -4.239 1.00 96.44 113 GLY A CA 1
ATOM 879 C C . GLY A 1 113 ? -14.259 -9.815 -5.247 1.00 96.44 113 GLY A C 1
ATOM 880 O O . GLY A 1 113 ? -13.720 -10.784 -5.777 1.00 96.44 113 GLY A O 1
ATOM 881 N N . GLN A 1 114 ? -13.871 -8.562 -5.502 1.00 96.25 114 GLN A N 1
ATOM 882 C CA . GLN A 1 114 ? -12.758 -8.212 -6.392 1.00 96.25 114 GLN A CA 1
ATOM 883 C C . GLN A 1 114 ? -11.409 -8.604 -5.776 1.00 96.25 114 GLN A C 1
ATOM 885 O O . GLN A 1 114 ? -10.491 -9.015 -6.482 1.00 96.25 114 GLN A O 1
ATOM 890 N N . ILE A 1 115 ? -11.308 -8.503 -4.448 1.00 96.19 115 ILE A N 1
ATOM 891 C CA . ILE A 1 115 ? -10.183 -8.999 -3.656 1.00 96.19 115 ILE A CA 1
ATOM 892 C C . ILE A 1 115 ? -10.748 -10.010 -2.662 1.00 96.19 115 ILE A C 1
ATOM 894 O O . ILE A 1 115 ? -11.447 -9.643 -1.722 1.00 96.19 115 ILE A O 1
ATOM 898 N N . ARG A 1 116 ? -10.446 -11.296 -2.847 1.00 96.25 116 ARG A N 1
ATOM 899 C CA . ARG A 1 116 ? -10.768 -12.311 -1.834 1.00 96.25 116 ARG A CA 1
ATOM 900 C C . ARG A 1 116 ? -9.775 -12.186 -0.689 1.00 96.25 116 ARG A C 1
ATOM 902 O O . ARG A 1 116 ? -8.578 -12.216 -0.946 1.00 96.25 116 ARG A O 1
ATOM 909 N N . GLY A 1 117 ? -10.233 -12.036 0.545 1.00 95.00 117 GLY A N 1
ATOM 910 C CA . GLY A 1 117 ? -9.350 -11.879 1.700 1.00 95.00 117 GLY A CA 1
ATOM 911 C C . GLY A 1 117 ? -10.046 -11.237 2.892 1.00 95.00 117 GLY A C 1
ATOM 912 O O . GLY A 1 117 ? -11.243 -10.955 2.852 1.00 95.00 117 GLY A O 1
ATOM 913 N N . CYS A 1 118 ? -9.279 -11.003 3.954 1.00 94.62 118 CYS A N 1
ATOM 914 C CA . CYS A 1 118 ? -9.774 -10.365 5.170 1.00 94.62 118 CYS A CA 1
ATOM 915 C C . CYS A 1 118 ? -9.428 -8.872 5.164 1.00 94.62 118 CYS A C 1
ATOM 917 O O . CYS A 1 118 ? -8.255 -8.526 5.040 1.00 94.62 118 CYS A O 1
ATOM 919 N N . PHE A 1 119 ? -10.437 -8.004 5.296 1.00 97.62 119 PHE A N 1
ATOM 920 C CA . PHE A 1 119 ? -10.251 -6.567 5.509 1.00 97.62 119 PHE A CA 1
ATOM 921 C C . PHE A 1 119 ? -10.056 -6.285 6.999 1.00 97.62 119 PHE A C 1
ATOM 923 O O . PHE A 1 119 ? -10.942 -6.576 7.803 1.00 97.62 119 PHE A O 1
ATOM 930 N N . LEU A 1 120 ? -8.913 -5.701 7.343 1.00 96.62 120 LEU A N 1
ATOM 931 C CA . LEU A 1 120 ? -8.553 -5.293 8.693 1.00 96.62 120 LEU A CA 1
ATOM 932 C C . LEU A 1 120 ? -8.499 -3.769 8.735 1.00 96.62 120 LEU A C 1
ATOM 934 O O . LEU A 1 120 ? -7.640 -3.158 8.102 1.00 96.62 120 LEU A O 1
ATOM 938 N N . GLU A 1 121 ? -9.434 -3.164 9.459 1.00 95.31 121 GLU A N 1
ATOM 939 C CA . GLU A 1 121 ? -9.409 -1.733 9.757 1.00 95.31 121 GLU A CA 1
ATOM 940 C C . GLU A 1 121 ? -8.384 -1.485 10.865 1.00 95.31 121 GLU A C 1
ATOM 942 O O . GLU A 1 121 ? -8.394 -2.190 11.878 1.00 95.31 121 GLU A O 1
ATOM 947 N N . LEU A 1 122 ? -7.483 -0.526 10.656 1.00 90.88 122 LEU A N 1
ATOM 948 C CA . LEU A 1 122 ? -6.453 -0.175 11.627 1.00 90.88 122 LEU A CA 1
ATOM 949 C C . LEU A 1 122 ? -6.787 1.187 12.226 1.00 90.88 122 LEU A C 1
ATOM 951 O O . LEU A 1 122 ? -6.788 2.206 11.545 1.00 90.88 122 LEU A O 1
ATOM 955 N N . ASP A 1 123 ? -7.100 1.169 13.517 1.00 82.31 123 ASP A N 1
ATOM 956 C CA . ASP A 1 123 ? -7.385 2.351 14.320 1.00 82.31 123 ASP A CA 1
ATOM 957 C C . ASP A 1 123 ? -6.305 2.467 15.400 1.00 82.31 123 ASP A C 1
ATOM 959 O O . ASP A 1 123 ? -6.404 1.891 16.489 1.00 82.31 123 ASP A O 1
ATOM 963 N N . PHE A 1 124 ? -5.233 3.190 15.073 1.00 71.56 124 PHE A N 1
ATOM 964 C CA . PHE A 1 124 ? -4.114 3.403 15.989 1.00 71.56 124 PHE A CA 1
ATOM 965 C C . PHE A 1 124 ? -4.464 4.320 17.164 1.00 71.56 124 PHE A C 1
ATOM 967 O O . PHE A 1 124 ? -3.751 4.298 18.162 1.00 71.56 124 PHE A O 1
ATOM 974 N N . ALA A 1 125 ? -5.596 5.040 17.132 1.00 60.34 125 ALA A N 1
ATOM 975 C CA . ALA A 1 125 ? -6.065 5.786 18.302 1.00 60.34 125 ALA A CA 1
ATOM 976 C C . ALA A 1 125 ? -6.447 4.851 19.468 1.00 60.34 125 ALA A C 1
ATOM 978 O O . ALA A 1 125 ? -6.496 5.280 20.622 1.00 60.34 125 ALA A O 1
ATOM 979 N N . ARG A 1 126 ? -6.687 3.561 19.184 1.00 50.59 126 ARG A N 1
ATOM 980 C CA . ARG A 1 126 ? -6.967 2.519 20.184 1.00 50.59 126 ARG A CA 1
ATOM 981 C C . ARG A 1 126 ? -5.747 1.708 20.605 1.00 50.59 126 ARG A C 1
ATOM 983 O O . ARG A 1 126 ? -5.792 1.060 21.650 1.00 50.59 126 ARG A O 1
ATOM 990 N N . VAL A 1 127 ? -4.669 1.730 19.824 1.00 55.66 127 VAL A N 1
ATOM 991 C CA . VAL A 1 127 ? -3.406 1.079 20.182 1.00 55.66 127 VAL A CA 1
ATOM 992 C C . VAL A 1 127 ? -2.616 2.081 21.017 1.00 55.66 127 VAL A C 1
ATOM 994 O O . VAL A 1 127 ? -1.765 2.808 20.520 1.00 55.66 127 VAL A O 1
ATOM 997 N N . SER A 1 128 ? -2.972 2.173 22.301 1.00 49.03 128 SER A N 1
ATOM 998 C CA . SER A 1 128 ? -2.251 2.973 23.293 1.00 49.03 128 SER A CA 1
ATOM 999 C C . SER A 1 128 ? -0.744 2.785 23.135 1.00 49.03 128 SER A C 1
ATOM 1001 O O . SER A 1 128 ? -0.297 1.643 23.022 1.00 49.03 128 SER A O 1
ATOM 1003 N N . SER A 1 129 ? 0.010 3.888 23.166 1.00 49.56 129 SER A N 1
ATOM 1004 C CA . SER A 1 129 ? 1.474 3.949 23.134 1.00 49.56 129 SER A CA 1
ATOM 1005 C C . SER A 1 129 ? 2.088 3.111 24.260 1.00 49.56 129 SER A C 1
ATOM 1007 O O . SER A 1 129 ? 2.432 3.602 25.336 1.00 49.56 129 SER A O 1
ATOM 1009 N N . GLY A 1 130 ? 2.173 1.813 24.017 1.00 47.94 130 GLY A N 1
ATOM 1010 C CA . GLY A 1 130 ? 2.903 0.866 24.818 1.00 47.94 130 GLY A CA 1
ATOM 1011 C C . GLY A 1 130 ? 4.351 0.912 24.378 1.00 47.94 130 GLY A C 1
ATOM 1012 O O . GLY A 1 130 ? 4.687 0.372 23.333 1.00 47.94 130 GLY A O 1
ATOM 1013 N N . VAL A 1 131 ? 5.179 1.487 25.248 1.00 45.09 131 VAL A N 1
ATOM 1014 C CA . VAL A 1 131 ? 6.606 1.187 25.381 1.00 45.09 131 VAL A CA 1
ATOM 1015 C C . VAL A 1 131 ? 7.533 1.986 24.454 1.00 45.09 131 VAL A C 1
ATOM 1017 O O . VAL A 1 131 ? 7.936 1.559 23.377 1.00 45.09 131 VAL A O 1
ATOM 1020 N N . GLY A 1 132 ? 8.014 3.111 24.995 1.00 50.94 132 GLY A N 1
ATOM 1021 C CA . GLY A 1 132 ? 9.443 3.385 24.914 1.00 50.94 132 GLY A CA 1
ATOM 1022 C C . GLY A 1 132 ? 10.173 2.243 25.621 1.00 50.94 132 GLY A C 1
ATOM 1023 O O . GLY A 1 132 ? 10.183 2.181 26.848 1.00 50.94 132 GLY A O 1
ATOM 1024 N N . ALA A 1 133 ? 10.699 1.297 24.849 1.00 46.34 133 ALA A N 1
ATOM 1025 C CA . ALA A 1 133 ? 11.690 0.352 25.332 1.00 46.34 133 ALA A CA 1
ATOM 1026 C C . ALA A 1 133 ? 13.033 0.97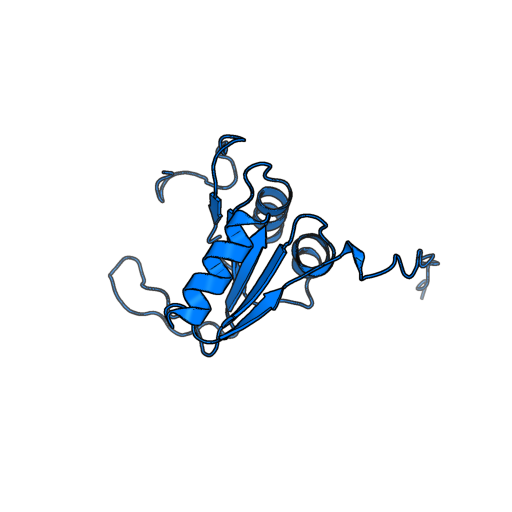3 24.994 1.00 46.34 133 ALA A C 1
ATOM 1028 O O . ALA A 1 133 ? 13.422 1.049 23.830 1.00 46.34 133 ALA A O 1
ATOM 1029 N N . ASP A 1 134 ? 13.694 1.447 26.040 1.00 49.75 134 ASP A N 1
ATOM 1030 C CA . ASP A 1 134 ? 15.138 1.559 26.103 1.00 49.75 134 ASP A CA 1
ATOM 1031 C C . ASP A 1 134 ? 15.759 0.289 25.502 1.00 49.75 134 ASP A C 1
ATOM 1033 O O . ASP A 1 134 ? 15.679 -0.798 26.080 1.00 49.75 134 ASP A O 1
ATOM 1037 N N . VAL A 1 135 ? 16.306 0.405 24.291 1.00 50.84 135 VAL A N 1
ATOM 1038 C CA . VAL A 1 135 ? 17.115 -0.653 23.686 1.00 50.84 135 VAL A CA 1
ATOM 1039 C C . VAL A 1 135 ? 18.511 -0.487 24.267 1.00 50.84 135 VAL A C 1
ATOM 1041 O O . VAL A 1 135 ? 19.435 -0.000 23.615 1.00 50.84 135 VAL A O 1
ATOM 1044 N N . GLY A 1 136 ? 18.625 -0.839 25.548 1.00 41.97 136 GLY A N 1
ATOM 1045 C CA . GLY A 1 136 ? 19.899 -1.013 26.216 1.00 41.97 136 GLY A CA 1
ATOM 1046 C C . GLY A 1 136 ? 20.757 -1.951 25.376 1.00 41.97 136 GLY A C 1
ATOM 1047 O O . GLY A 1 136 ? 20.321 -3.034 24.981 1.00 41.97 136 GLY A O 1
ATOM 1048 N N . ALA A 1 137 ? 21.957 -1.480 25.053 1.00 53.53 137 ALA A N 1
ATOM 1049 C CA . ALA A 1 137 ? 22.955 -2.228 24.319 1.00 53.53 137 ALA A CA 1
ATOM 1050 C C . ALA A 1 137 ? 23.188 -3.594 24.978 1.00 53.53 137 ALA A C 1
ATOM 1052 O O . ALA A 1 137 ? 23.524 -3.680 26.157 1.00 53.53 137 ALA A O 1
ATOM 1053 N N . ALA A 1 138 ? 23.042 -4.654 24.195 1.00 48.62 138 ALA A N 1
ATOM 1054 C CA . ALA A 1 138 ? 23.584 -5.960 24.515 1.00 48.62 138 ALA A CA 1
ATOM 1055 C C . ALA A 1 138 ? 23.950 -6.632 23.195 1.00 48.62 138 ALA A C 1
ATOM 1057 O O . ALA A 1 138 ? 23.076 -7.066 22.443 1.00 48.62 138 ALA A O 1
ATOM 1058 N N . ASN A 1 139 ? 25.238 -6.580 22.862 1.00 50.72 139 ASN A N 1
ATOM 1059 C CA . ASN A 1 139 ? 26.073 -7.765 22.675 1.00 50.72 139 ASN A CA 1
ATOM 1060 C C . ASN A 1 139 ? 27.482 -7.299 22.277 1.00 50.72 139 ASN A C 1
ATOM 1062 O O . ASN A 1 139 ? 27.770 -7.121 21.096 1.00 50.72 139 ASN A O 1
ATOM 1066 N N . ASP A 1 140 ? 28.324 -7.097 23.292 1.00 51.97 140 ASP A N 1
ATOM 1067 C CA . ASP A 1 140 ? 29.759 -7.359 23.190 1.00 51.97 140 ASP A CA 1
ATOM 1068 C C . ASP A 1 140 ? 29.975 -8.796 23.690 1.00 51.97 140 ASP A C 1
ATOM 1070 O O . ASP A 1 140 ? 29.869 -9.043 24.891 1.00 51.97 140 ASP A O 1
ATOM 1074 N N . GLU A 1 141 ? 30.188 -9.727 22.757 1.00 50.56 141 GLU A N 1
ATOM 1075 C CA . GLU A 1 141 ? 31.107 -10.883 22.835 1.00 50.56 141 GLU A CA 1
ATOM 1076 C C . GLU A 1 141 ? 31.207 -11.571 21.464 1.00 50.56 141 GLU A C 1
ATOM 1078 O O . GLU A 1 141 ? 30.151 -11.825 20.834 1.00 50.56 141 GLU A O 1
#

Sequence (141 aa):
MLKPSDDGLASEWPADAFVFMNPPFGRGQEAWMEKMANHPGGGIALVFARTETRWFQSFVLNHPDVSAVVFQEGRLKFHRANGDVGDAPPAGPAWIAYGEEGARRLKRAVREGQIRGCFLELDFARVSSGVGADVGAANDE

Mean predicted aligned error: 7.18 Å

pLDDT: mean 88.59, std 15.15, range [41.97, 98.75]